Protein AF-A0A1I2H5Z9-F1 (afdb_monomer_lite)

Secondary structure (DSSP, 8-state):
----TT--TTS-HHHHHHHHHHH-TT-S-HHHHHHHHHHHHHHHS---PPPPTT-HHHHHHHT--TTS-HHHHHHHHHHHHHHHHH-TT---TT-

Organism: NCBI:txid380248

Sequence (95 aa):
MSRLRGVEQEECVRCAELEARFRDPSTVNPGAYLYGWATHQLDDHDAKPEPLADCPECVKYSTGPGTVRAQVWERWALTHYMQCVLAPYWKPPGR

Foldseek 3Di:
DQPWPQCPVPPPPLLVVLLVLLPDPPRDPSVVSLLVNLVCCCPVVVTAADADPPDVVLVVLVVADVPDDRVVSVVVSRSVRSSCSSCVPDDGPPD

Radius of gyration: 13.63 Å; chains: 1; bounding box: 29×31×32 Å

pLDDT: mean 84.51, std 16.29, range [32.16, 96.75]

Structure (mmCIF, N/CA/C/O backbone):
data_AF-A0A1I2H5Z9-F1
#
_entry.id   AF-A0A1I2H5Z9-F1
#
loop_
_atom_site.group_PDB
_atom_site.id
_atom_site.type_symbol
_atom_site.label_atom_id
_atom_site.label_alt_id
_atom_site.label_comp_id
_atom_site.label_asym_id
_atom_site.label_entity_id
_atom_site.label_seq_id
_atom_site.pdbx_PDB_ins_code
_atom_site.Cartn_x
_atom_site.Cartn_y
_atom_site.Cartn_z
_atom_site.occupancy
_atom_site.B_iso_or_equiv
_atom_site.auth_seq_id
_atom_site.auth_comp_id
_a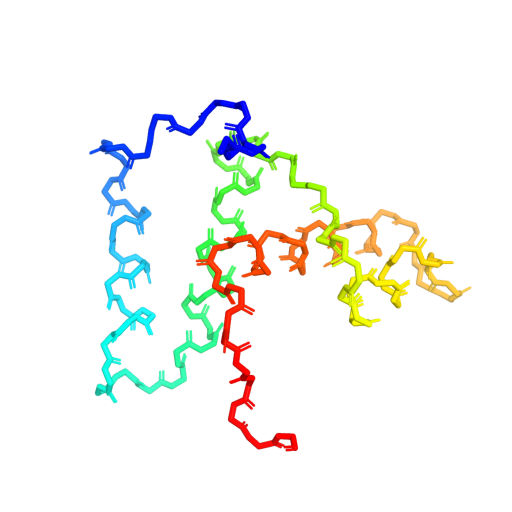tom_site.auth_asym_id
_atom_site.auth_atom_id
_atom_site.pdbx_PDB_model_num
ATOM 1 N N . MET A 1 1 ? -9.389 8.649 -17.301 1.00 32.16 1 MET A N 1
ATOM 2 C CA . MET A 1 1 ? -7.960 8.729 -17.679 1.00 32.16 1 MET A CA 1
ATOM 3 C C . MET A 1 1 ? -7.137 8.367 -16.450 1.00 32.16 1 MET A C 1
ATOM 5 O O . MET A 1 1 ? -6.909 9.224 -15.605 1.00 32.16 1 MET A O 1
ATOM 9 N N . SER A 1 2 ? -6.816 7.080 -16.296 1.00 36.69 2 SER A N 1
ATOM 10 C CA . SER A 1 2 ? -6.130 6.536 -15.116 1.00 36.69 2 SER A CA 1
ATOM 11 C C . SER A 1 2 ? -4.663 6.955 -15.100 1.00 36.69 2 SER A C 1
ATOM 13 O O . SER A 1 2 ? -3.918 6.651 -16.028 1.00 36.69 2 SER A O 1
ATOM 15 N N . ARG A 1 3 ? -4.248 7.666 -14.047 1.00 46.06 3 ARG A N 1
ATOM 16 C CA . ARG A 1 3 ? -2.856 8.071 -13.802 1.00 46.06 3 ARG A CA 1
ATOM 17 C C . ARG A 1 3 ? -2.044 6.926 -13.196 1.00 46.06 3 ARG A C 1
ATOM 19 O O . ARG A 1 3 ? -1.556 7.032 -12.082 1.00 46.06 3 ARG A O 1
ATOM 26 N N . LEU A 1 4 ? -1.898 5.839 -13.937 1.00 51.84 4 LEU A N 1
ATOM 27 C CA . LEU A 1 4 ? -0.839 4.868 -13.687 1.00 51.84 4 LEU A CA 1
ATOM 28 C C . LEU A 1 4 ? -0.201 4.581 -15.044 1.00 51.84 4 LEU A C 1
ATOM 30 O O . LEU A 1 4 ? -0.694 3.766 -15.820 1.00 51.84 4 LEU A O 1
ATOM 34 N N . ARG A 1 5 ? 0.844 5.339 -15.394 1.00 41.91 5 ARG A N 1
ATOM 35 C CA . ARG A 1 5 ? 1.670 4.990 -16.556 1.00 41.91 5 ARG A CA 1
ATOM 36 C C . ARG A 1 5 ? 2.370 3.673 -16.223 1.00 41.91 5 ARG A C 1
ATOM 38 O O . ARG A 1 5 ? 3.162 3.655 -15.290 1.00 41.91 5 ARG A O 1
ATOM 45 N N . GLY A 1 6 ? 2.078 2.615 -16.979 1.00 42.50 6 GLY A N 1
ATOM 46 C CA . GLY A 1 6 ? 2.812 1.342 -16.910 1.00 42.50 6 GLY A CA 1
ATOM 47 C C . GLY A 1 6 ? 2.032 0.136 -16.391 1.00 42.50 6 GLY A C 1
ATOM 48 O O . GLY A 1 6 ? 2.629 -0.897 -16.128 1.00 42.50 6 GLY A O 1
ATOM 49 N N . VAL A 1 7 ? 0.714 0.233 -16.249 1.00 47.62 7 VAL A N 1
ATOM 50 C CA . VAL A 1 7 ? -0.099 -0.892 -15.786 1.00 47.62 7 VAL A CA 1
ATOM 51 C C . VAL A 1 7 ? -0.590 -1.709 -16.983 1.00 47.62 7 VAL A C 1
ATOM 53 O O . VAL A 1 7 ? -1.766 -1.675 -17.333 1.00 47.62 7 VAL A O 1
ATOM 56 N N . GLU A 1 8 ? 0.308 -2.456 -17.621 1.00 48.53 8 GLU A N 1
ATOM 57 C CA . GLU A 1 8 ? -0.109 -3.686 -18.304 1.00 48.53 8 GLU A CA 1
ATOM 58 C C . GLU A 1 8 ? -0.387 -4.725 -17.201 1.00 48.53 8 GLU A C 1
ATOM 60 O O . GLU A 1 8 ? 0.454 -5.537 -16.835 1.00 48.53 8 GLU A O 1
ATOM 65 N N . GLN A 1 9 ? -1.561 -4.602 -16.568 1.00 52.50 9 GLN A N 1
ATOM 66 C CA . GLN A 1 9 ? -2.011 -5.419 -15.427 1.00 52.50 9 GLN A CA 1
ATOM 67 C C . GLN A 1 9 ? -2.373 -6.861 -15.815 1.00 52.50 9 GLN A C 1
ATOM 69 O O . GLN A 1 9 ? -2.675 -7.660 -14.932 1.00 52.50 9 GLN A O 1
ATOM 74 N N . GLU A 1 10 ? -2.392 -7.202 -17.104 1.00 52.66 10 GLU A N 1
ATOM 75 C CA . GLU A 1 10 ? -3.128 -8.378 -17.583 1.00 52.66 10 GLU A CA 1
ATOM 76 C C . GLU A 1 10 ? -2.372 -9.718 -17.472 1.00 52.66 10 GLU A C 1
ATOM 78 O O . GLU A 1 10 ? -3.012 -10.759 -17.589 1.00 52.66 10 GLU A O 1
ATOM 83 N N . GLU A 1 11 ? -1.068 -9.747 -17.151 1.00 72.50 11 GLU A N 1
ATOM 84 C CA . GLU A 1 11 ? -0.287 -11.008 -17.169 1.00 72.50 11 GLU A CA 1
ATOM 85 C C . GLU A 1 11 ? 0.333 -11.448 -15.828 1.00 72.50 11 GLU A C 1
ATOM 87 O O . GLU A 1 11 ? 0.786 -12.590 -15.697 1.00 72.50 11 GLU A O 1
ATOM 92 N N . CYS A 1 12 ? 0.353 -10.603 -14.790 1.00 91.69 12 CYS A N 1
ATOM 93 C CA . CYS A 1 12 ? 0.976 -10.995 -13.522 1.00 91.69 12 CYS A CA 1
ATOM 94 C C . CYS A 1 12 ? 0.053 -11.904 -12.690 1.00 91.69 12 CYS A C 1
ATOM 96 O O . CYS A 1 12 ? -0.832 -11.439 -11.967 1.00 91.69 12 CYS A O 1
ATOM 98 N N . VAL A 1 13 ? 0.316 -13.216 -12.728 1.00 94.31 13 VAL A N 1
ATOM 99 C CA . VAL A 1 13 ? -0.432 -14.243 -11.972 1.00 94.31 13 VAL A CA 1
ATOM 100 C C . VAL A 1 13 ? -0.532 -13.904 -10.481 1.00 94.31 13 VAL A C 1
ATOM 102 O O . VAL A 1 13 ? -1.583 -14.092 -9.867 1.00 94.31 13 VAL A O 1
ATOM 105 N N . ARG A 1 14 ? 0.539 -13.361 -9.890 1.00 94.50 14 ARG A N 1
ATOM 106 C CA . ARG A 1 14 ? 0.560 -13.023 -8.464 1.00 94.50 14 ARG A CA 1
ATOM 107 C C . ARG A 1 14 ? -0.319 -11.816 -8.133 1.00 94.50 14 ARG A C 1
ATOM 109 O O . ARG A 1 14 ? -0.994 -11.839 -7.105 1.00 94.50 14 ARG A O 1
ATOM 116 N N . CYS A 1 15 ? -0.363 -10.802 -9.000 1.00 94.38 15 CYS A N 1
ATOM 117 C CA . CYS A 1 15 ? -1.317 -9.698 -8.872 1.00 94.38 15 CYS A CA 1
ATOM 118 C C . CYS A 1 15 ? -2.759 -10.209 -8.895 1.00 94.38 15 CYS A C 1
ATOM 120 O O . CYS A 1 15 ? -3.527 -9.871 -7.997 1.00 94.38 15 CYS A O 1
ATOM 122 N N . ALA A 1 16 ? -3.095 -11.061 -9.869 1.00 93.75 16 ALA A N 1
ATOM 123 C CA . ALA A 1 16 ? -4.438 -11.619 -10.007 1.00 93.75 16 ALA A CA 1
ATOM 124 C C . ALA A 1 16 ? -4.851 -12.446 -8.776 1.00 93.75 16 ALA A C 1
ATOM 126 O O . ALA A 1 16 ? -5.973 -12.322 -8.290 1.00 93.75 16 ALA A O 1
ATOM 127 N N . GLU A 1 17 ? -3.939 -13.252 -8.221 1.00 95.75 17 GLU A N 1
ATOM 128 C CA . GLU A 1 17 ? -4.199 -14.027 -7.003 1.00 95.75 17 GLU A CA 1
ATOM 129 C C . GLU A 1 17 ? -4.466 -13.123 -5.789 1.00 95.75 17 GLU A C 1
ATOM 131 O O . GLU A 1 17 ? -5.437 -13.330 -5.057 1.00 95.75 17 GLU A O 1
ATOM 136 N N . LEU A 1 18 ? -3.611 -12.119 -5.563 1.00 96.44 18 LEU A N 1
ATOM 137 C CA . LEU A 1 18 ? -3.735 -11.206 -4.425 1.00 96.44 18 LEU A CA 1
ATOM 138 C C . LEU A 1 18 ? -5.008 -10.356 -4.523 1.00 96.44 18 LEU A C 1
ATOM 140 O O . LEU A 1 18 ? -5.712 -10.198 -3.523 1.00 96.44 18 LEU A O 1
ATOM 144 N N . GLU A 1 19 ? -5.338 -9.872 -5.721 1.00 95.50 19 GLU A N 1
ATOM 145 C CA . GLU A 1 19 ? -6.590 -9.169 -5.987 1.00 95.50 19 GLU A CA 1
ATOM 146 C C . GLU A 1 19 ? -7.806 -10.066 -5.729 1.00 95.50 19 GLU A C 1
ATOM 148 O O . GLU A 1 19 ? -8.730 -9.662 -5.019 1.00 95.50 19 GLU A O 1
ATOM 153 N N . ALA A 1 20 ? -7.806 -11.294 -6.258 1.00 95.69 20 ALA A N 1
ATOM 154 C CA . ALA A 1 20 ? -8.912 -12.229 -6.079 1.00 95.69 20 ALA A CA 1
ATOM 155 C C . ALA A 1 20 ? -9.160 -12.524 -4.593 1.00 95.69 20 ALA A C 1
ATOM 157 O O . ALA A 1 20 ? -10.299 -12.461 -4.131 1.00 95.69 20 ALA A O 1
ATOM 158 N N . ARG A 1 21 ? -8.096 -12.764 -3.816 1.00 96.62 21 ARG A N 1
ATOM 159 C CA . ARG A 1 21 ? -8.199 -12.976 -2.364 1.00 96.62 21 ARG A CA 1
ATOM 160 C C . ARG A 1 21 ? -8.710 -11.746 -1.630 1.00 96.62 21 ARG A C 1
ATOM 162 O O . ARG A 1 21 ? -9.529 -11.886 -0.730 1.00 96.62 21 ARG A O 1
ATOM 169 N N . PHE A 1 22 ? -8.259 -10.553 -2.009 1.00 95.38 22 PHE A N 1
ATOM 170 C CA . PHE A 1 22 ? -8.756 -9.307 -1.430 1.00 95.38 22 PHE A CA 1
ATOM 171 C C . PHE A 1 22 ? -10.260 -9.102 -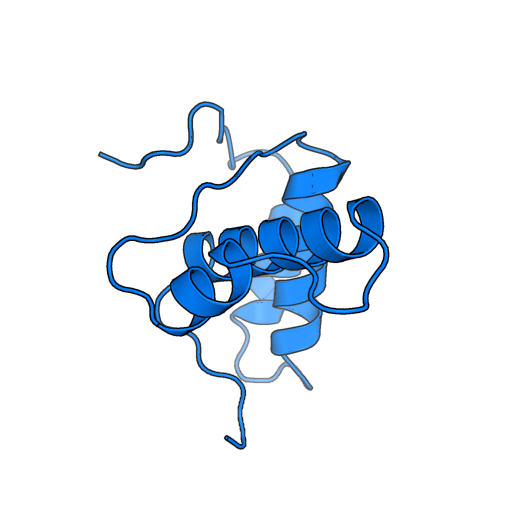1.680 1.00 95.38 22 PHE A C 1
ATOM 173 O O . PHE A 1 22 ? -10.971 -8.654 -0.780 1.00 95.38 22 PHE A O 1
ATOM 180 N N . ARG A 1 23 ? -10.745 -9.421 -2.887 1.00 93.25 23 ARG A N 1
ATOM 181 C CA . ARG A 1 23 ? -12.150 -9.227 -3.284 1.00 93.25 23 ARG A CA 1
ATOM 182 C C . ARG A 1 23 ? -13.093 -10.328 -2.797 1.00 93.25 23 ARG A C 1
ATOM 184 O O . ARG A 1 23 ? -14.303 -10.108 -2.790 1.00 93.25 23 ARG A O 1
ATOM 191 N N . ASP A 1 24 ? -12.570 -11.487 -2.410 1.00 95.12 24 ASP A N 1
ATOM 192 C CA . ASP A 1 24 ? -13.369 -12.601 -1.904 1.00 95.12 24 ASP A CA 1
ATOM 193 C C . ASP A 1 24 ? -13.953 -12.274 -0.509 1.00 95.12 24 ASP A C 1
ATOM 195 O O . ASP A 1 24 ? -13.197 -12.081 0.449 1.00 95.12 24 ASP A O 1
ATOM 199 N N . PRO A 1 25 ? -15.294 -12.230 -0.353 1.00 91.06 25 PRO A N 1
ATOM 200 C CA . PRO A 1 25 ? -15.940 -11.907 0.919 1.00 91.06 25 PRO A CA 1
ATOM 201 C C . PRO A 1 25 ? -15.723 -12.969 2.008 1.00 91.06 25 PRO A C 1
ATOM 203 O O . PRO A 1 25 ? -15.965 -12.690 3.181 1.00 91.06 25 PRO A O 1
ATOM 206 N N . SER A 1 26 ? -15.291 -14.179 1.643 1.00 95.38 26 SER A N 1
ATOM 207 C CA . SER A 1 26 ? -14.959 -15.252 2.585 1.00 95.38 26 SER A CA 1
ATOM 208 C C . SER A 1 26 ? -13.526 -15.165 3.121 1.00 95.38 26 SER A C 1
ATOM 210 O O . SER A 1 26 ? -13.187 -15.852 4.088 1.00 95.38 26 SER A O 1
ATOM 212 N N . THR A 1 27 ? -12.681 -14.311 2.533 1.00 93.94 27 THR A N 1
ATOM 213 C CA . THR A 1 27 ? -11.294 -14.147 2.964 1.00 93.94 27 THR A CA 1
ATOM 214 C C . THR A 1 27 ? -11.223 -13.579 4.373 1.00 93.94 27 THR A C 1
ATOM 216 O O . THR A 1 27 ? -11.689 -12.477 4.667 1.00 93.94 27 THR A O 1
ATOM 219 N N . VAL A 1 28 ? -10.536 -14.306 5.251 1.00 91.19 28 VAL A N 1
ATOM 220 C CA . VAL A 1 28 ? -10.168 -13.798 6.570 1.00 91.19 28 VAL A CA 1
ATOM 221 C C . VAL A 1 28 ? -9.094 -12.723 6.394 1.00 91.19 28 VAL A C 1
ATOM 223 O O . VAL A 1 28 ? -8.028 -12.987 5.844 1.00 91.19 28 VAL A O 1
ATOM 226 N N . ASN A 1 29 ? -9.371 -11.515 6.889 1.00 91.00 29 ASN A N 1
ATOM 227 C CA . ASN A 1 29 ? -8.483 -10.350 6.807 1.00 91.00 29 ASN A CA 1
ATOM 228 C C . ASN A 1 29 ? -8.106 -9.940 5.359 1.00 91.00 29 ASN A C 1
ATOM 230 O O . ASN A 1 29 ? -6.934 -9.997 4.976 1.00 91.00 29 ASN A O 1
ATOM 234 N N . PRO A 1 30 ? -9.068 -9.449 4.553 1.00 93.88 30 PRO A N 1
ATOM 235 C CA . PRO A 1 30 ? -8.800 -9.005 3.181 1.00 93.88 30 PRO A CA 1
ATOM 236 C C . PRO A 1 30 ? -7.763 -7.868 3.115 1.00 93.88 30 PRO A C 1
ATOM 238 O O . PRO A 1 30 ? -7.019 -7.758 2.143 1.00 93.88 30 PRO A O 1
ATOM 241 N N . GLY A 1 31 ? -7.633 -7.063 4.177 1.00 94.00 31 GLY A N 1
ATOM 242 C CA . GLY A 1 31 ? -6.642 -5.985 4.256 1.00 94.00 31 GLY A CA 1
ATOM 243 C C . GLY A 1 31 ? -5.189 -6.463 4.149 1.00 94.00 31 GLY A C 1
ATOM 244 O O . GLY A 1 31 ? -4.359 -5.749 3.587 1.00 94.00 31 GLY A O 1
ATOM 245 N N . ALA A 1 32 ? -4.875 -7.677 4.614 1.00 95.44 32 ALA A N 1
ATOM 246 C CA . ALA A 1 32 ? -3.540 -8.258 4.461 1.00 95.44 32 ALA A CA 1
ATOM 247 C C . ALA A 1 32 ? -3.210 -8.566 2.991 1.00 95.44 32 ALA A C 1
ATOM 249 O O . ALA A 1 32 ? -2.086 -8.334 2.548 1.00 95.44 32 ALA A O 1
ATOM 250 N N . TYR A 1 33 ? -4.197 -9.026 2.220 1.00 96.75 33 TYR A N 1
ATOM 251 C CA . TYR A 1 33 ? -4.038 -9.273 0.787 1.00 96.75 33 TYR A CA 1
ATOM 252 C C . TYR A 1 33 ? -3.927 -7.972 -0.001 1.00 96.75 33 TYR A C 1
ATOM 254 O O . TYR A 1 33 ? -3.075 -7.879 -0.877 1.00 96.75 33 TYR A O 1
ATOM 262 N N . LEU A 1 34 ? -4.692 -6.938 0.366 1.00 96.31 34 LEU A N 1
ATOM 263 C CA . LEU A 1 34 ? -4.524 -5.603 -0.214 1.00 96.31 34 LEU A CA 1
ATOM 264 C C . LEU A 1 34 ? -3.131 -5.028 0.071 1.00 96.31 34 LEU A C 1
ATOM 266 O O . LEU A 1 34 ? -2.518 -4.432 -0.809 1.00 96.31 34 LEU A O 1
ATOM 270 N N . TYR A 1 35 ? -2.616 -5.205 1.290 1.00 95.62 35 TYR A N 1
ATOM 271 C CA . TYR A 1 35 ? -1.246 -4.817 1.626 1.00 95.62 35 TYR A CA 1
ATOM 272 C C . TYR A 1 35 ? -0.221 -5.579 0.783 1.00 95.62 35 TYR A C 1
ATOM 274 O O . TYR A 1 35 ? 0.631 -4.950 0.164 1.00 95.62 35 TYR A O 1
ATOM 282 N N . GLY A 1 36 ? -0.346 -6.907 0.696 1.00 96.75 36 GLY A N 1
ATOM 283 C CA . GLY A 1 36 ? 0.534 -7.735 -0.129 1.00 96.75 36 GLY A CA 1
ATOM 284 C C . GLY A 1 36 ? 0.489 -7.354 -1.609 1.00 96.75 36 GLY A C 1
ATOM 285 O O . GLY A 1 36 ? 1.529 -7.282 -2.261 1.00 96.75 36 GLY A O 1
ATOM 286 N N . TRP A 1 37 ? -0.703 -7.056 -2.132 1.00 96.44 37 TRP A N 1
ATOM 287 C CA . TRP A 1 37 ? -0.887 -6.598 -3.507 1.00 96.44 37 TRP A CA 1
ATOM 288 C C . TRP A 1 37 ? -0.194 -5.261 -3.749 1.00 96.44 37 TRP A C 1
ATOM 290 O O . TRP A 1 37 ? 0.561 -5.124 -4.708 1.00 96.44 37 TRP A O 1
ATOM 300 N N . ALA A 1 38 ? -0.385 -4.303 -2.841 1.00 96.19 38 ALA A N 1
ATOM 301 C CA . ALA A 1 38 ? 0.263 -3.006 -2.915 1.00 96.19 38 ALA A CA 1
ATOM 302 C C . ALA A 1 38 ? 1.791 -3.123 -2.876 1.00 96.19 38 ALA A C 1
ATOM 304 O O . ALA A 1 38 ? 2.462 -2.537 -3.718 1.00 96.19 38 ALA A O 1
ATOM 305 N N . THR A 1 39 ? 2.356 -3.907 -1.954 1.00 96.50 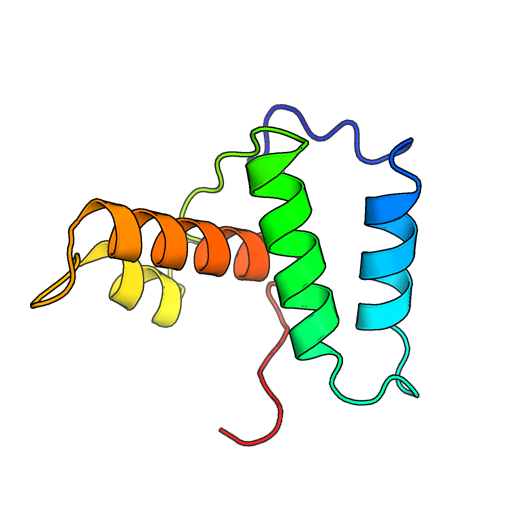39 THR A N 1
ATOM 306 C CA . THR A 1 39 ? 3.814 -4.095 -1.887 1.00 96.50 39 THR A CA 1
ATOM 307 C C . THR A 1 39 ? 4.368 -4.789 -3.124 1.00 96.50 39 THR A C 1
ATOM 309 O O . THR A 1 39 ? 5.413 -4.384 -3.612 1.00 96.50 39 THR A O 1
ATOM 312 N N . HIS A 1 40 ? 3.648 -5.772 -3.672 1.00 95.75 40 HIS A N 1
ATOM 313 C CA . HIS A 1 40 ? 4.052 -6.470 -4.893 1.00 95.75 40 HIS A CA 1
ATOM 314 C C . HIS A 1 40 ? 4.094 -5.520 -6.102 1.00 95.75 40 HIS A C 1
ATOM 316 O O . HIS A 1 40 ? 5.059 -5.527 -6.857 1.00 95.75 40 HIS A O 1
ATOM 322 N N . GLN A 1 41 ? 3.107 -4.625 -6.231 1.00 94.19 41 GLN A N 1
ATOM 323 C CA . GLN A 1 41 ? 3.129 -3.564 -7.244 1.00 94.19 41 GLN A CA 1
ATOM 324 C C . GLN A 1 41 ? 4.345 -2.637 -7.089 1.00 94.19 41 GLN A C 1
ATOM 326 O O . GLN A 1 41 ? 4.986 -2.288 -8.076 1.00 94.19 41 GLN A O 1
ATOM 331 N N . LEU A 1 42 ? 4.685 -2.243 -5.858 1.00 93.81 42 LEU A N 1
ATOM 332 C CA . LEU A 1 42 ? 5.838 -1.372 -5.614 1.00 93.81 42 LEU A CA 1
ATOM 333 C C . LEU A 1 42 ? 7.177 -2.066 -5.901 1.00 93.81 42 LEU A C 1
ATOM 335 O O . LEU A 1 42 ? 8.064 -1.442 -6.470 1.00 93.81 42 LEU A O 1
ATOM 339 N N . ASP A 1 43 ? 7.340 -3.318 -5.470 1.00 94.19 43 ASP A N 1
ATOM 340 C CA . ASP A 1 43 ? 8.638 -4.006 -5.482 1.00 94.19 43 ASP A CA 1
ATOM 341 C C . ASP A 1 43 ? 8.933 -4.691 -6.813 1.00 94.19 43 ASP A C 1
ATOM 343 O O . ASP A 1 43 ? 10.033 -4.560 -7.345 1.00 94.19 43 ASP A O 1
ATOM 347 N N . ASP A 1 44 ? 7.945 -5.397 -7.361 1.00 94.06 44 ASP A N 1
ATOM 348 C CA . ASP A 1 44 ? 8.145 -6.283 -8.510 1.00 94.06 44 ASP A CA 1
ATOM 349 C C . ASP A 1 44 ? 7.715 -5.631 -9.831 1.00 94.06 44 ASP A C 1
ATOM 351 O O . ASP A 1 44 ? 8.109 -6.078 -10.910 1.00 94.06 44 ASP A O 1
ATOM 355 N N . HIS A 1 45 ? 6.933 -4.549 -9.759 1.00 91.38 45 HIS A N 1
ATOM 356 C CA . HIS A 1 45 ? 6.524 -3.761 -10.925 1.00 91.38 45 HIS A CA 1
ATOM 357 C C . HIS A 1 45 ? 7.088 -2.330 -10.926 1.00 91.38 45 HIS A C 1
ATOM 359 O O . HIS A 1 45 ? 6.771 -1.565 -11.835 1.00 91.38 45 HIS A O 1
ATOM 365 N N . ASP A 1 46 ? 7.916 -1.961 -9.933 1.00 90.19 46 ASP A N 1
ATOM 366 C CA . ASP A 1 46 ? 8.438 -0.594 -9.710 1.00 90.19 46 ASP A CA 1
ATOM 367 C C . ASP A 1 46 ? 7.343 0.483 -9.842 1.00 90.19 46 ASP A C 1
ATOM 369 O O . ASP A 1 46 ? 7.573 1.605 -10.310 1.00 90.19 46 ASP A O 1
ATOM 373 N N . ALA A 1 47 ? 6.106 0.139 -9.467 1.00 88.56 47 ALA A N 1
ATOM 374 C CA . ALA A 1 47 ? 4.987 1.050 -9.595 1.00 88.56 47 ALA A CA 1
ATOM 375 C C . ALA A 1 47 ? 5.159 2.188 -8.582 1.00 88.56 47 ALA A C 1
ATOM 377 O O . ALA A 1 47 ? 5.344 1.958 -7.390 1.00 88.56 47 ALA A O 1
ATOM 378 N N . LYS A 1 48 ? 5.081 3.438 -9.045 1.00 87.94 48 LYS A N 1
ATOM 379 C CA . LYS A 1 48 ? 5.256 4.636 -8.207 1.00 87.94 48 LYS A CA 1
ATOM 380 C C . LYS A 1 48 ? 3.938 5.402 -8.131 1.00 87.94 48 LYS A C 1
ATOM 382 O O . LYS A 1 48 ? 3.677 6.240 -8.993 1.00 87.94 48 LYS A O 1
ATOM 387 N N . PRO A 1 49 ? 3.068 5.076 -7.160 1.00 92.19 49 PRO A N 1
ATOM 388 C CA . PRO A 1 49 ? 1.771 5.721 -7.029 1.00 92.19 49 PRO A CA 1
ATOM 389 C C . PRO A 1 49 ? 1.929 7.156 -6.522 1.00 92.19 49 PRO A C 1
ATOM 391 O O . PRO A 1 49 ? 2.814 7.462 -5.721 1.00 92.19 49 PRO A O 1
ATOM 394 N N . GLU A 1 50 ? 1.008 8.019 -6.934 1.00 90.25 50 GLU A N 1
ATOM 395 C CA . GLU A 1 50 ? 0.832 9.351 -6.357 1.00 90.25 50 GLU A CA 1
ATOM 396 C C . GLU A 1 50 ? -0.329 9.337 -5.345 1.00 90.25 50 GLU A C 1
ATOM 398 O O . GLU A 1 50 ? -1.260 8.536 -5.493 1.00 90.25 50 GLU A O 1
ATOM 403 N N . PRO A 1 51 ? -0.314 10.212 -4.321 1.00 90.50 51 PRO A N 1
ATOM 404 C CA . PRO A 1 51 ? -1.444 10.357 -3.409 1.00 90.50 51 PRO A CA 1
ATOM 405 C C . PRO A 1 51 ? -2.718 10.734 -4.174 1.00 90.50 51 PRO A C 1
ATOM 407 O O . PRO A 1 51 ? -2.701 11.613 -5.040 1.00 90.50 51 PRO A O 1
ATOM 410 N N . LEU A 1 52 ? -3.844 10.107 -3.825 1.00 87.56 52 LEU A N 1
ATOM 411 C CA . LEU A 1 52 ? -5.136 10.501 -4.384 1.00 87.56 52 LEU A CA 1
ATOM 412 C C . LEU A 1 52 ? -5.521 11.899 -3.893 1.00 87.56 52 LEU A C 1
ATOM 414 O O . LEU A 1 52 ? -5.427 12.198 -2.698 1.00 87.56 52 LEU A O 1
ATOM 418 N N . ALA A 1 53 ? -5.993 12.733 -4.821 1.00 85.19 53 ALA A N 1
ATOM 419 C CA . ALA A 1 53 ? -6.521 14.053 -4.502 1.00 85.19 53 ALA A CA 1
ATOM 420 C C . ALA A 1 53 ? -7.661 13.938 -3.478 1.00 85.19 53 ALA A C 1
ATOM 422 O O . ALA A 1 53 ? -8.474 13.015 -3.542 1.00 85.19 53 ALA A O 1
ATOM 423 N N . ASP A 1 54 ? -7.682 14.864 -2.520 1.00 82.62 54 ASP A N 1
ATOM 424 C CA . ASP A 1 54 ? -8.717 14.994 -1.488 1.00 82.62 54 ASP A CA 1
ATOM 425 C C . ASP A 1 54 ? -8.895 13.783 -0.551 1.00 82.62 54 ASP A C 1
ATOM 427 O O . ASP A 1 54 ? -9.851 13.737 0.220 1.00 82.62 54 ASP A O 1
ATOM 431 N N . CYS A 1 55 ? -7.971 12.814 -0.552 1.00 84.69 55 CYS A N 1
ATOM 432 C CA . CYS A 1 55 ? -7.971 11.719 0.418 1.00 84.69 55 CYS A CA 1
ATOM 433 C C . CYS A 1 55 ? -7.299 12.171 1.732 1.00 84.69 55 CYS A C 1
ATOM 435 O O . CYS A 1 55 ? -6.079 12.364 1.745 1.00 84.69 55 CYS A O 1
ATOM 437 N N . PRO A 1 56 ? -8.031 12.297 2.862 1.00 85.62 56 PRO A N 1
ATOM 438 C CA . PRO A 1 56 ? -7.455 12.799 4.114 1.00 85.62 56 PRO A CA 1
ATOM 439 C C . PRO A 1 56 ? -6.318 11.924 4.652 1.00 85.62 56 PRO A C 1
ATOM 441 O O . PRO A 1 56 ? -5.343 12.434 5.201 1.00 85.62 56 PRO A O 1
ATOM 444 N N . GLU A 1 57 ? -6.410 10.605 4.457 1.00 85.81 57 GLU A N 1
ATOM 445 C CA . GLU A 1 57 ? -5.338 9.684 4.837 1.00 85.81 57 GLU A CA 1
ATOM 446 C C . GLU A 1 57 ? -4.102 9.902 3.951 1.00 85.81 57 GLU A C 1
ATOM 448 O O . GLU A 1 57 ? -3.002 10.035 4.481 1.00 85.81 57 GLU A O 1
ATOM 453 N N . CYS A 1 58 ? -4.253 10.064 2.630 1.00 89.62 58 CYS A N 1
ATOM 454 C CA . CYS A 1 58 ? -3.116 10.383 1.760 1.00 89.62 58 CYS A CA 1
ATOM 455 C C . CYS A 1 58 ? -2.463 11.725 2.129 1.00 89.62 58 CYS A C 1
ATOM 457 O O . CYS A 1 58 ? -1.237 11.821 2.132 1.00 89.62 58 CYS A O 1
ATOM 459 N N . VAL A 1 59 ? -3.256 12.740 2.498 1.00 89.12 59 VAL A N 1
ATOM 460 C CA . VAL A 1 59 ? -2.741 14.025 3.007 1.00 89.12 59 VAL A CA 1
ATOM 461 C C . VAL A 1 59 ? -1.921 13.821 4.282 1.00 89.12 59 VAL A C 1
ATOM 463 O O . VAL A 1 59 ? -0.853 14.403 4.429 1.00 89.12 59 VAL A O 1
ATOM 466 N N . LYS A 1 60 ? -2.355 12.949 5.196 1.00 87.25 60 LYS A N 1
ATOM 467 C CA . LYS A 1 60 ? -1.553 12.607 6.377 1.00 87.25 60 LYS A CA 1
ATOM 468 C C . LYS A 1 60 ? -0.193 12.022 5.978 1.00 87.25 60 LYS A C 1
ATOM 470 O O . LYS A 1 60 ? 0.827 12.462 6.505 1.00 87.25 60 LYS A O 1
ATOM 475 N N . TYR A 1 61 ? -0.153 11.079 5.037 1.00 87.94 61 TYR A N 1
ATOM 476 C CA . TYR A 1 61 ? 1.103 10.449 4.606 1.00 87.94 61 TYR A CA 1
ATOM 477 C C . TYR A 1 61 ? 2.030 11.380 3.804 1.00 87.94 61 TYR A C 1
ATOM 479 O O . TYR A 1 61 ? 3.247 11.169 3.804 1.00 87.94 61 TYR A O 1
ATOM 487 N N . SER A 1 62 ? 1.504 12.450 3.198 1.00 86.06 62 SER A N 1
ATOM 488 C CA . SER A 1 62 ? 2.311 13.420 2.445 1.00 86.06 62 SER A CA 1
ATOM 489 C C . SER A 1 62 ? 3.052 14.426 3.331 1.00 86.06 62 SER A C 1
ATOM 491 O O . SER A 1 62 ? 4.015 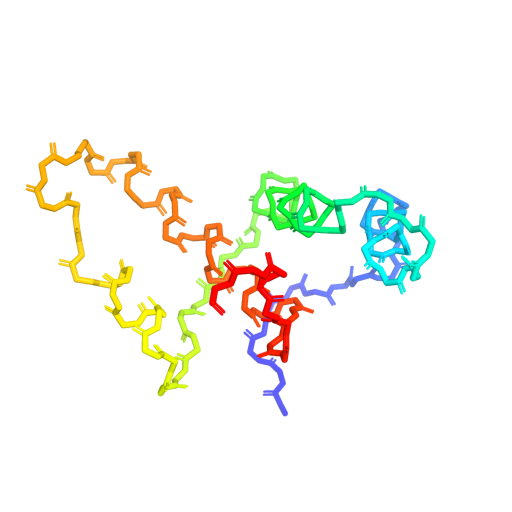15.039 2.879 1.00 86.06 62 SER A O 1
ATOM 493 N N . THR A 1 63 ? 2.663 14.561 4.604 1.00 82.81 63 THR A N 1
ATOM 494 C CA . THR A 1 63 ? 3.260 15.541 5.535 1.00 82.81 63 THR A CA 1
ATOM 495 C C . THR A 1 63 ? 4.598 15.112 6.158 1.00 82.81 63 THR A C 1
ATOM 497 O O . THR A 1 63 ? 5.265 15.929 6.791 1.00 82.81 63 THR A O 1
ATOM 500 N N . GLY A 1 64 ? 5.048 13.874 5.918 1.00 77.31 64 GLY A N 1
ATOM 501 C CA . GLY A 1 64 ? 6.403 13.418 6.251 1.00 77.31 64 GLY A CA 1
ATOM 502 C C . GLY A 1 64 ? 6.560 12.669 7.593 1.00 77.31 64 GLY A C 1
ATOM 503 O O . GLY A 1 64 ? 5.609 12.534 8.358 1.00 77.31 64 GLY A O 1
ATOM 504 N N . PRO A 1 65 ? 7.776 12.160 7.888 1.00 74.06 65 PRO A N 1
ATOM 505 C CA . PRO A 1 65 ? 8.045 11.146 8.921 1.00 74.06 65 PRO A CA 1
ATOM 506 C C . PRO A 1 65 ? 7.825 11.528 10.387 1.00 74.06 65 PRO A C 1
ATOM 508 O O . PRO A 1 65 ? 7.795 10.623 11.223 1.00 74.06 65 PRO A O 1
ATOM 511 N N . GLY A 1 66 ? 7.760 12.817 10.735 1.00 71.88 66 GLY A N 1
ATOM 512 C CA . GLY A 1 66 ? 7.770 13.299 12.124 1.00 71.88 66 GLY A CA 1
ATOM 513 C C . GLY A 1 66 ? 9.013 12.860 12.921 1.00 71.88 66 GLY A C 1
ATOM 514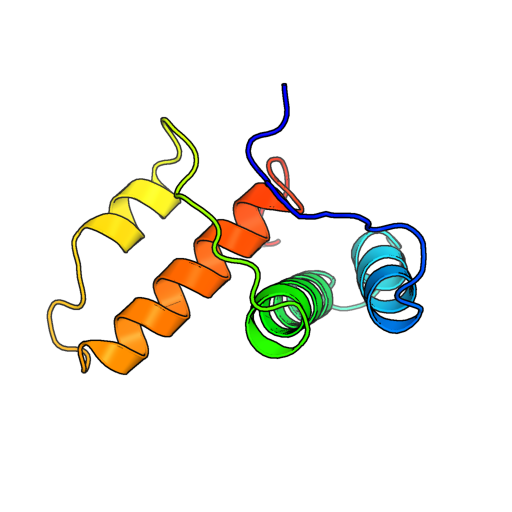 O O . GLY A 1 66 ? 9.958 13.626 13.075 1.00 71.88 66 GLY A O 1
ATOM 515 N N . THR A 1 67 ? 9.008 11.621 13.422 1.00 79.94 67 THR A N 1
ATOM 516 C CA . THR A 1 67 ? 10.061 10.965 14.225 1.00 79.94 67 THR A CA 1
ATOM 517 C C . THR A 1 67 ? 10.620 9.679 13.594 1.00 79.94 67 THR A C 1
ATOM 519 O O . THR A 1 67 ? 11.575 9.096 14.110 1.00 79.94 67 THR A O 1
ATOM 522 N N . VAL A 1 68 ? 10.041 9.209 12.486 1.00 82.19 68 VAL A N 1
ATOM 523 C CA . VAL A 1 68 ? 10.443 7.978 11.788 1.00 82.19 68 VAL A CA 1
ATOM 524 C C . VAL A 1 68 ? 11.622 8.256 10.844 1.00 82.19 68 VAL A C 1
ATOM 526 O O . VAL A 1 68 ? 11.802 9.364 10.346 1.00 82.19 68 VAL A O 1
ATOM 529 N N . ARG A 1 69 ? 12.461 7.253 10.557 1.00 89.25 69 ARG A N 1
ATOM 530 C CA . ARG A 1 69 ? 13.501 7.394 9.520 1.00 89.25 69 ARG A CA 1
ATOM 531 C C . ARG A 1 69 ? 12.850 7.693 8.164 1.00 89.25 69 ARG A C 1
ATOM 533 O O . ARG A 1 69 ? 11.908 7.002 7.783 1.00 89.25 69 ARG A O 1
ATOM 540 N N . ALA A 1 70 ? 13.393 8.656 7.416 1.00 88.69 70 ALA A N 1
ATOM 541 C CA . ALA A 1 70 ? 12.800 9.138 6.163 1.00 88.69 70 ALA A CA 1
ATOM 542 C C . ALA A 1 70 ? 12.477 8.016 5.159 1.00 88.69 70 ALA A C 1
ATOM 544 O O . ALA A 1 70 ? 11.358 7.953 4.668 1.00 88.69 70 ALA A O 1
ATOM 545 N N . GLN A 1 71 ? 13.404 7.077 4.946 1.00 89.56 71 GLN A N 1
ATOM 546 C CA . GLN A 1 71 ? 13.206 5.936 4.038 1.00 89.56 71 GLN A CA 1
ATOM 547 C C . GLN A 1 71 ? 12.067 5.003 4.480 1.00 89.56 71 GLN A C 1
ATOM 549 O O . GLN A 1 71 ? 11.312 4.491 3.659 1.00 89.56 71 GLN A O 1
ATOM 554 N N . VAL A 1 72 ? 11.922 4.782 5.791 1.00 90.00 72 VAL A N 1
ATOM 555 C CA . VAL A 1 72 ? 10.850 3.934 6.336 1.00 90.00 72 VAL A CA 1
ATOM 556 C C . VAL A 1 72 ? 9.499 4.611 6.127 1.00 90.00 72 VAL A C 1
ATOM 558 O O . VAL A 1 72 ? 8.536 3.961 5.725 1.00 90.00 72 VAL A O 1
ATOM 561 N N . TRP A 1 73 ? 9.436 5.924 6.353 1.00 93.00 73 TRP A N 1
ATOM 562 C CA . TRP A 1 73 ? 8.220 6.692 6.113 1.00 93.00 73 TRP A CA 1
ATOM 563 C C . TRP A 1 73 ? 7.836 6.744 4.641 1.00 93.00 73 TRP A C 1
ATOM 565 O O . TRP A 1 73 ? 6.677 6.518 4.312 1.00 93.00 73 TRP A O 1
ATOM 575 N N . GLU A 1 74 ? 8.798 7.002 3.758 1.00 91.88 74 GLU A N 1
ATOM 576 C CA . GLU A 1 74 ? 8.581 7.004 2.313 1.00 91.88 74 GLU A CA 1
ATOM 577 C C . GLU A 1 74 ? 7.985 5.673 1.853 1.00 91.88 74 GLU A C 1
ATOM 579 O O . GLU A 1 74 ? 6.965 5.653 1.163 1.00 91.88 74 GLU A O 1
ATOM 584 N N . ARG A 1 75 ? 8.541 4.551 2.328 1.00 93.06 75 ARG A N 1
ATOM 585 C CA . ARG A 1 75 ? 7.996 3.232 2.011 1.00 93.06 75 ARG A CA 1
ATOM 586 C C . ARG A 1 75 ? 6.561 3.054 2.511 1.00 93.06 75 ARG A C 1
ATOM 588 O O . ARG A 1 75 ? 5.725 2.511 1.784 1.00 93.06 75 ARG A O 1
ATOM 595 N N . TRP A 1 76 ? 6.257 3.499 3.728 1.00 91.94 76 TRP A N 1
ATOM 596 C CA . TRP A 1 76 ? 4.895 3.449 4.270 1.00 91.94 76 TRP A CA 1
ATOM 597 C C . TRP A 1 76 ? 3.917 4.312 3.471 1.00 91.94 76 TRP A C 1
ATOM 599 O O . TRP A 1 76 ? 2.817 3.851 3.169 1.00 91.94 76 TRP A O 1
ATOM 609 N N . ALA A 1 77 ? 4.322 5.523 3.088 1.00 94.12 77 ALA A N 1
ATOM 610 C CA . ALA A 1 77 ? 3.506 6.438 2.301 1.00 94.12 77 ALA A CA 1
ATOM 611 C C . ALA A 1 77 ? 3.197 5.863 0.911 1.00 94.12 77 ALA A C 1
ATOM 613 O O . ALA A 1 77 ? 2.030 5.784 0.536 1.00 94.12 77 ALA A O 1
ATOM 614 N N . LEU A 1 78 ? 4.209 5.371 0.186 1.00 95.06 78 LEU A N 1
ATOM 615 C CA . LEU A 1 78 ? 4.019 4.736 -1.125 1.00 95.06 78 LEU A CA 1
ATOM 616 C C . LEU A 1 78 ? 3.099 3.517 -1.041 1.00 95.06 78 LEU A C 1
ATOM 618 O O . LEU A 1 78 ? 2.218 3.347 -1.883 1.00 95.06 78 LEU A O 1
ATOM 622 N N . THR A 1 79 ? 3.262 2.693 -0.001 1.00 95.31 79 THR A N 1
ATOM 623 C CA . THR A 1 79 ? 2.390 1.529 0.212 1.00 95.31 79 THR A CA 1
ATOM 624 C C . THR A 1 79 ? 0.947 1.971 0.428 1.00 95.31 79 THR A C 1
ATOM 626 O O . THR A 1 79 ? 0.047 1.437 -0.215 1.00 95.31 79 THR A O 1
ATOM 629 N N . HIS A 1 80 ? 0.715 2.989 1.262 1.00 94.00 80 HIS A N 1
ATOM 630 C CA . HIS A 1 80 ? -0.622 3.537 1.468 1.00 94.00 80 HIS A CA 1
ATOM 631 C C . HIS A 1 80 ? -1.230 4.091 0.171 1.00 94.00 80 HIS A C 1
ATOM 633 O O . HIS A 1 80 ? -2.363 3.754 -0.170 1.00 94.00 80 HIS A O 1
ATOM 639 N N . TYR A 1 81 ? -0.478 4.894 -0.586 1.00 95.12 81 TYR A N 1
ATOM 640 C CA . TYR A 1 81 ? -0.959 5.457 -1.850 1.00 95.12 81 TYR A CA 1
ATOM 641 C C . TYR A 1 81 ? -1.329 4.363 -2.848 1.00 95.12 81 TYR A C 1
ATOM 643 O O . TYR A 1 81 ? -2.389 4.441 -3.465 1.00 95.12 81 TYR A O 1
ATOM 651 N N . MET A 1 82 ? -0.517 3.305 -2.952 1.00 95.62 82 MET A N 1
ATOM 652 C CA . MET A 1 82 ? -0.841 2.161 -3.801 1.00 95.62 82 MET A CA 1
ATOM 653 C C . MET A 1 82 ? -2.146 1.490 -3.364 1.00 95.62 82 MET A C 1
ATOM 655 O O . MET A 1 82 ? -2.998 1.209 -4.199 1.00 95.62 82 MET A O 1
ATOM 659 N N . GLN A 1 83 ? -2.360 1.274 -2.063 1.00 94.00 83 GLN A N 1
ATOM 660 C CA . GLN A 1 83 ? -3.621 0.705 -1.575 1.00 94.00 83 GLN A CA 1
ATOM 661 C C . GLN A 1 83 ? -4.830 1.573 -1.951 1.00 94.00 83 GLN A C 1
ATOM 663 O O . GLN A 1 83 ? -5.849 1.038 -2.384 1.00 94.00 83 GLN A O 1
ATOM 668 N N . CYS A 1 84 ? -4.718 2.900 -1.837 1.00 92.12 84 CYS A N 1
ATOM 669 C CA . CYS A 1 84 ? -5.770 3.827 -2.260 1.00 92.12 84 CYS A CA 1
ATOM 670 C C . CYS A 1 84 ? -6.027 3.769 -3.770 1.00 92.12 84 CYS A C 1
ATOM 672 O O . CYS A 1 84 ? -7.178 3.820 -4.195 1.00 92.12 84 CYS A O 1
ATOM 674 N N . VAL A 1 85 ? -4.977 3.632 -4.577 1.00 92.75 85 VAL A N 1
ATOM 675 C CA . VAL A 1 85 ? -5.086 3.458 -6.029 1.00 92.75 85 VAL A CA 1
ATOM 676 C C . VAL A 1 85 ? -5.792 2.143 -6.385 1.00 92.75 85 VAL A C 1
ATOM 678 O O . VAL A 1 85 ? -6.694 2.142 -7.221 1.00 92.75 85 VAL A O 1
ATOM 681 N N . LEU A 1 86 ? -5.404 1.032 -5.752 1.00 93.06 86 LEU A N 1
ATOM 682 C CA . LEU A 1 86 ? -5.940 -0.305 -6.033 1.00 93.06 86 LEU A CA 1
ATOM 683 C C . LEU A 1 86 ? -7.372 -0.492 -5.509 1.00 93.06 86 LEU A C 1
ATOM 685 O O . LEU A 1 86 ? -8.176 -1.205 -6.111 1.00 93.06 86 LEU A O 1
ATOM 689 N N . ALA A 1 87 ? -7.702 0.140 -4.381 1.00 92.88 87 ALA A N 1
ATOM 690 C CA . ALA A 1 87 ? -8.977 -0.031 -3.696 1.00 92.88 87 ALA A CA 1
ATOM 691 C C . ALA A 1 87 ? -9.498 1.297 -3.099 1.00 92.88 87 ALA A C 1
ATOM 693 O O . ALA A 1 87 ? -9.598 1.431 -1.877 1.00 92.88 87 ALA A O 1
ATOM 694 N N . PRO A 1 88 ? -9.904 2.274 -3.935 1.00 90.00 88 PRO A N 1
ATOM 695 C CA . PRO A 1 88 ? -10.240 3.637 -3.493 1.00 90.00 88 PRO A CA 1
ATOM 696 C C . PRO A 1 88 ? -11.447 3.721 -2.552 1.00 90.00 88 PRO A C 1
ATOM 698 O O . PRO A 1 88 ? -11.578 4.672 -1.785 1.00 90.00 88 PRO A O 1
ATOM 701 N N . TYR A 1 89 ? -12.335 2.727 -2.595 1.00 87.50 89 TYR A N 1
ATOM 702 C CA . TYR A 1 89 ? -13.536 2.668 -1.759 1.00 87.50 89 TYR A CA 1
ATOM 703 C C . TYR A 1 89 ? -13.378 1.762 -0.535 1.00 87.50 89 TYR A C 1
ATOM 705 O O . TYR A 1 89 ? -14.308 1.648 0.267 1.00 87.50 89 TYR A O 1
ATOM 713 N N . TRP A 1 90 ? -12.234 1.089 -0.391 1.00 87.00 90 TRP A N 1
ATOM 714 C CA . TRP A 1 90 ? -12.025 0.158 0.706 1.00 87.00 90 TRP A CA 1
ATOM 715 C C . TRP A 1 90 ? -11.760 0.898 2.015 1.00 87.00 90 TRP A C 1
ATOM 717 O O . TRP A 1 90 ? -11.009 1.871 2.073 1.00 87.00 90 TRP A O 1
ATOM 727 N N . LYS A 1 91 ? -12.378 0.403 3.086 1.00 79.31 91 LYS A N 1
ATOM 728 C CA . LYS A 1 91 ? -12.166 0.873 4.452 1.00 79.31 91 LYS A CA 1
ATOM 729 C C . LYS A 1 91 ? -11.751 -0.324 5.307 1.00 79.31 91 LYS A C 1
ATOM 731 O O . LYS A 1 91 ? -12.385 -1.375 5.185 1.00 79.31 91 LYS A O 1
ATOM 736 N N . PRO A 1 92 ? -10.734 -0.194 6.176 1.00 66.06 92 PRO A N 1
ATOM 737 C CA . PRO A 1 92 ? -10.394 -1.257 7.109 1.00 66.06 92 PRO A CA 1
ATOM 738 C C . PRO A 1 92 ? -11.615 -1.586 7.981 1.00 66.06 92 PRO A C 1
ATOM 740 O O . PRO A 1 92 ? -12.229 -0.656 8.513 1.00 66.06 92 PRO A O 1
ATOM 743 N N . PRO A 1 93 ? -11.987 -2.863 8.153 1.00 60.16 93 PRO A N 1
ATOM 744 C CA . PRO A 1 93 ? -13.033 -3.220 9.101 1.00 60.16 93 PRO A CA 1
ATOM 745 C C . PRO A 1 93 ? -12.591 -2.832 10.523 1.00 60.16 93 PRO A C 1
ATOM 747 O O . PRO A 1 93 ? -11.525 -3.249 10.972 1.00 60.16 93 PRO A O 1
ATOM 750 N N . GLY A 1 94 ? -13.403 -2.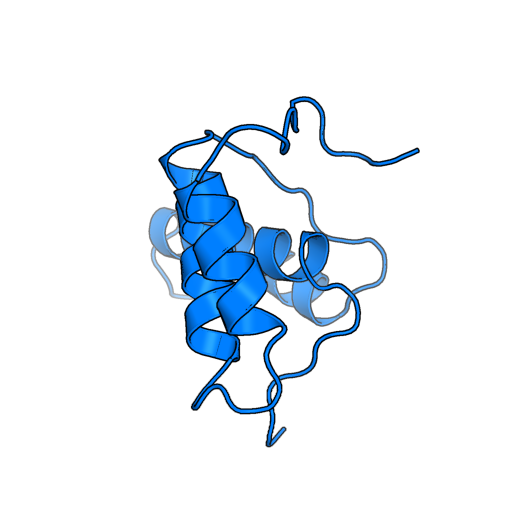028 11.221 1.00 52.69 94 GLY A N 1
ATOM 751 C CA . GLY A 1 94 ? -13.193 -1.680 12.633 1.00 52.69 94 GLY A CA 1
ATOM 752 C C . GLY A 1 94 ? -12.492 -0.347 12.933 1.00 52.69 94 GLY A C 1
ATOM 753 O O . GLY A 1 94 ? -11.850 -0.251 13.977 1.00 52.69 94 GLY A O 1
ATOM 754 N N . ARG A 1 95 ? -12.600 0.670 12.067 1.00 43.81 95 ARG A N 1
ATOM 755 C CA . ARG A 1 95 ? -12.377 2.070 12.483 1.00 43.81 95 ARG A CA 1
ATOM 756 C C . ARG A 1 95 ? -13.694 2.752 12.821 1.00 43.81 95 ARG A C 1
ATOM 758 O O . ARG A 1 95 ? -14.651 2.554 12.039 1.00 43.81 95 ARG A O 1
#